Protein AF-A0A3P6QZ61-F1 (afdb_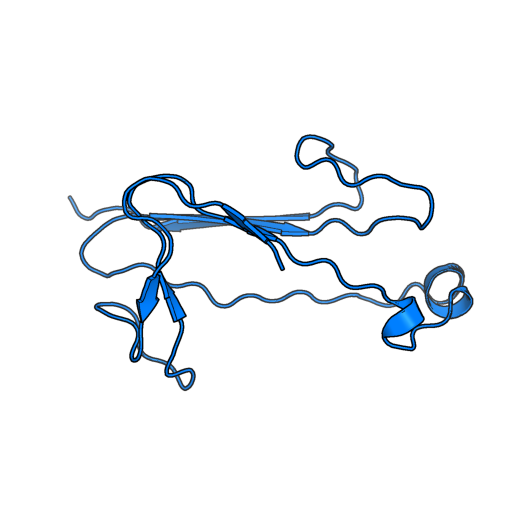monomer)

Solvent-accessible surface area (backbone atoms only — not comparable to full-atom values): 7386 Å² total; per-residue (Å²): 120,49,80,47,63,25,74,88,25,72,43,79,33,74,55,62,71,68,40,90,84,62,96,64,59,58,42,79,43,67,36,98,33,82,50,51,76,48,75,85,81,61,52,59,86,73,69,47,53,67,65,49,58,74,72,66,53,69,90,81,88,84,86,81,90,83,81,57,45,80,89,48,48,48,79,47,78,48,80,46,76,80,76,58,97,88,60,79,94,54,94,86,68,84,53,96,76,44,46,77,50,75,51,76,43,77,55,84,133

Mean predicted aligned error: 3.86 Å

Foldseek 3Di:
DDKDADDVGWDKDQQDPQKDDDPDRIDIDHDPDDIDDDDDDDVVVVVNDPCCCVPVVDDDDDDDDDIDHPQAKDKDKDKDDDDDPPDDDDPPDDDPPIDMDIDIGHHDD

Radius of gyration: 16.89 Å; Cα contacts (8 Å, |Δi|>4): 130; chains: 1; bounding box: 43×29×45 Å

pLDDT: mean 93.49, std 5.98, range [44.03, 97.62]

InterPro domains:
  IPR007397 F-box associated (FBA) domain [PF04300] (3-87)
  IPR007397 F-box associated (FBA) domain [PS51114] (1-109)
  IPR007397 F-box associated (FBA) domain [SM01198] (3-106)
  IPR008979 Galactose-binding-like domain superfamily [SSF49785] (4-89)
  IPR039752 F-box only protein [PTHR12125] (5-108)

Secondary structure (DSSP, 8-state):
-EEE--TT--EEESSPSSS---S---EEEP-SS--EEE----TTTTT--HHIIIII-------------TTS-EEEEEEE----TTPPP-TT---TT-EEEEEEEPPP-

Sequence (109 aa):
MVFRSAGDGIRIEHPPEYCEQTEVPICFATSYQWCSRYFEIDLGKAGVQDWVMDLIRPEITVRERCACREDCGAEYELRVHLMKDDEVFDENVILPRFRVAERSWGQWE

Organism: Cylicostephanus goldi (NCBI:txid71465)

Structure (mmCIF, N/CA/C/O backbone):
data_AF-A0A3P6QZ61-F1
#
_entry.id   AF-A0A3P6QZ61-F1
#
loop_
_atom_site.group_PDB
_atom_site.id
_atom_site.type_symbol
_atom_site.label_atom_id
_atom_site.label_alt_id
_atom_site.label_comp_id
_atom_site.label_asym_id
_atom_site.label_entity_id
_atom_site.label_seq_id
_atom_site.pdbx_PDB_ins_code
_atom_site.Cartn_x
_atom_site.Cartn_y
_atom_site.Cartn_z
_atom_site.occupancy
_atom_site.B_iso_or_equiv
_atom_site.auth_seq_id
_atom_site.auth_comp_id
_atom_site.auth_asym_id
_atom_site.auth_atom_id
_atom_site.pdbx_PDB_model_num
ATOM 1 N N . MET A 1 1 ? -10.662 -6.270 -3.635 1.00 83.31 1 MET A N 1
ATOM 2 C CA . MET A 1 1 ? -9.408 -5.673 -4.143 1.00 83.31 1 MET A CA 1
ATOM 3 C C . MET A 1 1 ? -9.706 -5.008 -5.468 1.00 83.31 1 MET A C 1
ATOM 5 O O . MET A 1 1 ? -10.400 -5.611 -6.276 1.00 83.31 1 MET A O 1
ATOM 9 N N . VAL A 1 2 ? -9.231 -3.783 -5.660 1.00 91.12 2 VAL A N 1
ATOM 10 C CA . VAL A 1 2 ? -9.467 -2.976 -6.862 1.00 91.12 2 VAL A CA 1
ATOM 11 C C . VAL A 1 2 ? -8.116 -2.564 -7.431 1.00 91.12 2 VAL A C 1
ATOM 13 O O . VAL A 1 2 ? -7.246 -2.130 -6.680 1.00 91.12 2 VAL A O 1
ATOM 16 N N . PHE A 1 3 ? -7.943 -2.703 -8.741 1.00 94.31 3 PHE A N 1
ATOM 17 C CA . PHE A 1 3 ? -6.735 -2.287 -9.447 1.00 94.31 3 PHE A CA 1
ATOM 18 C C . PHE A 1 3 ? -7.032 -1.058 -10.296 1.00 94.31 3 PHE A C 1
ATOM 20 O O . PHE A 1 3 ? -8.066 -0.989 -10.961 1.00 94.31 3 PHE A O 1
ATOM 27 N N . ARG A 1 4 ? -6.105 -0.105 -10.294 1.00 95.56 4 ARG A N 1
ATOM 28 C CA . ARG A 1 4 ? -6.095 1.054 -11.182 1.00 95.56 4 ARG A CA 1
ATOM 29 C C . ARG A 1 4 ? -4.787 1.014 -11.955 1.00 95.56 4 ARG A C 1
ATOM 31 O O . ARG A 1 4 ? -3.711 0.992 -11.368 1.00 95.56 4 ARG A O 1
ATOM 38 N N . SER A 1 5 ? -4.898 0.909 -13.268 1.00 95.88 5 SER A N 1
ATOM 39 C CA . SER A 1 5 ? -3.770 0.704 -14.172 1.00 95.88 5 SER A CA 1
ATOM 40 C C . SER A 1 5 ? -3.651 1.899 -15.106 1.00 95.88 5 SER A C 1
ATOM 42 O O . SER A 1 5 ? -4.641 2.293 -15.719 1.00 95.88 5 SER A O 1
ATOM 44 N N . ALA A 1 6 ? -2.447 2.446 -15.214 1.00 96.25 6 ALA A N 1
ATOM 45 C CA . ALA A 1 6 ? -2.063 3.431 -16.217 1.00 96.25 6 ALA A CA 1
ATOM 46 C C . ALA A 1 6 ? -0.874 2.890 -17.031 1.00 96.25 6 ALA A C 1
ATOM 48 O O . ALA A 1 6 ? -0.328 1.835 -16.701 1.00 96.25 6 ALA A O 1
ATOM 49 N N . GLY A 1 7 ? -0.480 3.582 -18.103 1.00 96.88 7 GLY A N 1
ATOM 50 C CA . GLY A 1 7 ? 0.526 3.082 -19.043 1.00 96.88 7 GLY A CA 1
ATOM 51 C C . GLY A 1 7 ? 0.154 1.705 -19.606 1.00 96.88 7 GLY A C 1
ATOM 52 O O . GLY A 1 7 ? -0.990 1.466 -19.988 1.00 96.88 7 GLY A O 1
ATOM 53 N N . ASP A 1 8 ? 1.108 0.781 -19.576 1.00 97.00 8 ASP A N 1
ATOM 54 C CA . ASP A 1 8 ? 0.933 -0.627 -19.956 1.00 97.00 8 ASP A CA 1
ATOM 55 C C . ASP A 1 8 ? 0.177 -1.476 -18.913 1.00 97.00 8 ASP A C 1
ATOM 57 O O . ASP A 1 8 ? -0.031 -2.679 -19.107 1.00 97.00 8 ASP A O 1
ATOM 61 N N . GLY A 1 9 ? -0.223 -0.855 -17.804 1.00 96.56 9 GLY A N 1
ATOM 62 C CA . GLY A 1 9 ? -0.962 -1.462 -16.709 1.00 96.56 9 GLY A CA 1
ATOM 63 C C . GLY A 1 9 ? -0.140 -2.349 -15.783 1.00 96.56 9 GLY A C 1
ATOM 64 O O . GLY A 1 9 ? 1.071 -2.510 -15.928 1.00 96.56 9 GLY A O 1
ATOM 65 N N . ILE A 1 10 ? -0.829 -2.897 -14.781 1.00 96.88 10 ILE A N 1
ATOM 66 C CA . ILE A 1 10 ? -0.231 -3.804 -13.801 1.00 96.88 10 ILE A CA 1
ATOM 67 C C . ILE A 1 10 ? -0.112 -5.200 -14.412 1.00 96.88 10 ILE A C 1
ATOM 69 O O . ILE A 1 10 ? -1.098 -5.756 -14.900 1.00 96.88 10 ILE A O 1
ATOM 73 N N . ARG A 1 11 ? 1.081 -5.790 -14.334 1.00 96.00 11 ARG A N 1
ATOM 74 C CA . ARG A 1 11 ? 1.351 -7.169 -14.760 1.00 96.00 11 ARG A CA 1
ATOM 75 C C . ARG A 1 11 ? 1.712 -8.033 -13.561 1.00 96.00 11 ARG A C 1
ATOM 77 O O . ARG A 1 11 ? 2.182 -7.533 -12.544 1.00 96.00 11 ARG A O 1
ATOM 84 N N . ILE A 1 12 ? 1.468 -9.332 -13.680 1.00 96.69 12 ILE A N 1
ATOM 85 C CA . ILE A 1 12 ? 1.947 -10.322 -12.717 1.00 96.69 12 ILE A CA 1
ATOM 86 C C . ILE A 1 12 ? 3.230 -10.912 -13.290 1.00 96.69 12 ILE A C 1
ATOM 88 O O . ILE A 1 12 ? 3.202 -11.467 -14.387 1.00 96.69 12 ILE A O 1
ATOM 92 N N . GLU A 1 13 ? 4.327 -10.801 -12.552 1.00 96.69 13 GLU A N 1
ATOM 93 C CA . GLU A 1 13 ? 5.612 -11.401 -12.915 1.00 96.69 13 GLU A CA 1
ATOM 94 C C . GLU A 1 13 ? 5.885 -12.604 -12.012 1.00 96.69 13 GLU A C 1
ATOM 96 O O . GLU A 1 13 ? 5.621 -12.557 -10.810 1.00 96.69 13 GLU A O 1
ATOM 101 N N . HIS A 1 14 ? 6.391 -13.694 -12.591 1.00 95.69 14 HIS A N 1
ATOM 102 C CA . HIS A 1 14 ? 6.806 -14.891 -11.862 1.00 95.69 14 HIS A CA 1
ATOM 103 C C . HIS A 1 14 ? 7.970 -15.573 -12.612 1.00 95.69 14 HIS A C 1
ATOM 105 O O . HIS A 1 14 ? 7.717 -16.358 -13.532 1.00 95.69 14 HIS A O 1
ATOM 111 N N . PRO A 1 15 ? 9.239 -15.359 -12.215 1.00 94.69 15 PRO A N 1
ATOM 112 C CA . PRO A 1 15 ? 9.693 -14.548 -11.079 1.00 94.69 15 PRO A CA 1
ATOM 113 C C . PRO A 1 15 ? 9.625 -13.034 -11.351 1.00 94.69 15 PRO A C 1
ATOM 115 O O . PRO A 1 15 ? 9.471 -12.648 -12.509 1.00 94.69 15 PRO A O 1
ATOM 118 N N . PRO A 1 16 ? 9.765 -12.184 -10.314 1.00 95.38 16 PRO A N 1
ATOM 119 C CA . PRO A 1 16 ? 10.009 -10.752 -10.484 1.00 95.38 16 PRO A CA 1
ATOM 120 C C . PRO A 1 16 ? 11.214 -10.490 -11.396 1.00 95.38 16 PRO A C 1
ATOM 122 O O . PRO A 1 16 ? 12.279 -11.088 -11.209 1.00 95.38 16 PRO A O 1
ATOM 125 N N . GLU A 1 17 ? 11.059 -9.607 -12.377 1.00 94.25 17 GLU A N 1
ATOM 126 C CA . GLU A 1 17 ? 12.077 -9.339 -13.390 1.00 94.25 17 GLU A CA 1
ATOM 127 C C . GLU A 1 17 ? 13.004 -8.184 -12.986 1.00 94.25 17 GLU A C 1
ATOM 129 O O . GLU A 1 17 ? 12.552 -7.132 -12.539 1.00 94.25 17 GLU A O 1
ATOM 134 N N . TYR A 1 18 ? 14.313 -8.353 -13.215 1.00 93.06 18 TYR A N 1
ATOM 135 C CA . TYR A 1 18 ? 15.331 -7.295 -13.090 1.00 93.06 18 TYR A CA 1
ATOM 136 C C . TYR A 1 18 ? 15.358 -6.547 -11.744 1.00 93.06 18 TYR A C 1
ATOM 138 O O . TYR A 1 18 ? 15.749 -5.384 -11.694 1.00 93.06 18 TYR A O 1
ATOM 146 N N . CYS A 1 19 ? 14.972 -7.199 -10.648 1.00 91.81 19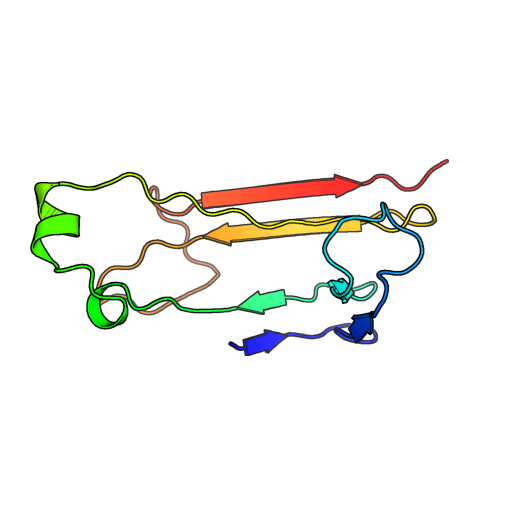 CYS A N 1
ATOM 147 C CA . CYS A 1 19 ? 15.036 -6.645 -9.297 1.00 91.81 19 CYS A CA 1
ATOM 148 C C . CYS A 1 19 ? 15.622 -7.653 -8.296 1.00 91.81 19 CYS A C 1
ATOM 150 O O . CYS A 1 19 ? 15.832 -8.828 -8.623 1.00 91.81 19 CYS A O 1
ATOM 152 N N . GLU A 1 20 ? 15.826 -7.205 -7.052 1.00 88.50 20 GLU A N 1
ATOM 153 C CA . GLU A 1 20 ? 16.245 -8.060 -5.937 1.00 88.50 20 GLU A CA 1
ATOM 154 C C . GLU A 1 20 ? 15.346 -9.302 -5.830 1.00 88.50 20 GLU A C 1
ATOM 156 O O . GLU A 1 20 ? 14.122 -9.203 -5.695 1.00 88.50 20 GLU A O 1
ATOM 161 N N . GLN A 1 21 ? 15.965 -10.480 -5.894 1.00 90.75 21 GLN A N 1
ATOM 162 C CA . GLN A 1 21 ? 15.264 -11.754 -5.779 1.00 90.75 21 GLN A CA 1
ATOM 163 C C . GLN A 1 21 ? 15.066 -12.117 -4.308 1.00 90.75 21 GLN A C 1
ATOM 165 O O . GLN A 1 21 ? 15.988 -12.017 -3.500 1.00 90.75 21 GLN A O 1
ATOM 170 N N . THR A 1 22 ? 13.862 -12.574 -3.968 1.00 90.75 22 THR A N 1
ATOM 171 C CA . THR A 1 22 ? 13.484 -12.934 -2.594 1.00 90.75 22 THR A CA 1
ATOM 172 C C . THR A 1 22 ? 12.829 -14.312 -2.552 1.00 90.75 22 THR A C 1
ATOM 174 O O . THR A 1 22 ? 12.623 -14.952 -3.581 1.00 90.75 22 THR A O 1
ATOM 177 N N . GLU A 1 23 ? 12.455 -14.768 -1.359 1.00 93.88 23 GLU A N 1
ATOM 178 C CA . GLU A 1 23 ? 11.659 -15.979 -1.153 1.00 93.88 23 GLU A CA 1
ATOM 179 C C . GLU A 1 23 ? 10.257 -15.922 -1.790 1.00 93.88 23 GLU A C 1
ATOM 181 O O . GLU A 1 23 ? 9.588 -16.950 -1.888 1.00 93.88 23 GLU A O 1
ATOM 186 N N . VAL A 1 24 ? 9.801 -14.735 -2.209 1.00 93.94 24 VAL A N 1
ATOM 187 C CA . VAL A 1 24 ? 8.498 -14.514 -2.842 1.00 93.94 24 VAL A CA 1
ATOM 188 C C . VAL A 1 24 ? 8.661 -14.571 -4.371 1.00 93.94 24 VAL A C 1
ATOM 190 O O . VAL A 1 24 ? 9.219 -13.640 -4.951 1.00 93.94 24 VAL A O 1
ATOM 193 N N . PRO A 1 25 ? 8.164 -15.624 -5.055 1.00 95.06 25 PRO A N 1
ATOM 194 C CA . PRO A 1 25 ? 8.456 -15.873 -6.470 1.00 95.06 25 PRO A CA 1
ATOM 195 C C . PRO A 1 25 ? 7.502 -15.156 -7.435 1.00 95.06 25 PRO A C 1
ATOM 197 O O . PRO A 1 25 ? 7.502 -15.451 -8.624 1.00 95.06 25 PRO A O 1
ATOM 200 N N . ILE A 1 26 ? 6.646 -14.262 -6.940 1.00 96.62 26 ILE A N 1
ATOM 201 C CA . ILE A 1 26 ? 5.601 -13.599 -7.720 1.00 96.62 26 ILE A CA 1
ATOM 202 C C . ILE A 1 26 ? 5.420 -12.163 -7.240 1.00 96.62 26 ILE A C 1
ATOM 204 O O . ILE A 1 26 ? 5.413 -11.910 -6.034 1.00 96.62 26 ILE A O 1
ATOM 208 N N . CYS A 1 27 ? 5.245 -11.219 -8.158 1.00 95.62 27 CYS A N 1
ATOM 209 C CA . CYS A 1 27 ? 4.956 -9.831 -7.809 1.00 95.62 27 CYS A CA 1
ATOM 210 C C . CYS A 1 27 ? 3.952 -9.187 -8.769 1.00 95.62 27 CYS A C 1
ATOM 212 O O . CYS A 1 27 ? 3.606 -9.738 -9.816 1.00 95.62 27 CYS A O 1
ATOM 214 N N . PHE A 1 28 ? 3.480 -8.001 -8.380 1.00 96.06 28 PHE A N 1
ATOM 215 C CA . PHE A 1 28 ? 2.800 -7.077 -9.275 1.00 96.06 28 PHE A CA 1
ATOM 216 C C . PHE A 1 28 ? 3.814 -6.043 -9.762 1.00 96.06 28 PHE A C 1
ATOM 218 O O . PHE A 1 28 ? 4.370 -5.310 -8.946 1.00 96.06 28 PHE A O 1
ATOM 225 N N . ALA A 1 29 ? 4.020 -5.962 -11.071 1.00 96.06 29 ALA A N 1
ATOM 226 C CA . ALA A 1 29 ? 4.835 -4.934 -11.699 1.00 96.06 29 ALA A CA 1
ATOM 227 C C . ALA A 1 29 ? 3.944 -3.803 -12.219 1.00 96.06 29 ALA A C 1
ATOM 229 O O . ALA A 1 29 ? 2.954 -4.046 -12.914 1.00 96.06 29 ALA A O 1
ATOM 230 N N . THR A 1 30 ? 4.280 -2.567 -11.856 1.00 96.12 30 THR A N 1
ATOM 231 C CA . THR A 1 30 ? 3.601 -1.352 -12.320 1.00 96.12 30 THR A CA 1
ATOM 232 C C . THR A 1 30 ? 4.241 -0.819 -13.598 1.00 96.12 30 THR A C 1
ATOM 234 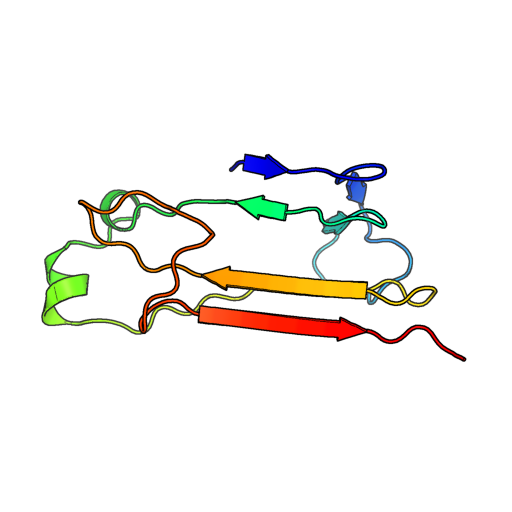O O . THR A 1 30 ? 5.359 -1.184 -13.950 1.00 96.12 30 THR A O 1
ATOM 237 N N . SER A 1 31 ? 3.528 0.057 -14.302 1.00 95.56 31 SER A N 1
ATOM 238 C CA . SER A 1 31 ? 4.020 0.671 -15.536 1.00 95.56 31 SER A CA 1
ATOM 239 C C . SER A 1 31 ? 4.717 2.020 -15.291 1.00 95.56 31 SER A C 1
ATOM 241 O O . SER A 1 31 ? 4.890 2.452 -14.156 1.00 95.56 31 SER A O 1
ATOM 243 N N . TYR A 1 32 ? 5.072 2.718 -16.372 1.00 94.12 32 TYR A N 1
ATOM 244 C CA . TYR A 1 32 ? 5.705 4.045 -16.389 1.00 94.12 32 TYR A CA 1
ATOM 245 C C . TYR A 1 32 ? 4.761 5.200 -15.984 1.00 94.12 32 TYR A C 1
ATOM 247 O O . TYR A 1 32 ? 5.142 6.368 -16.024 1.00 94.12 32 TYR A O 1
ATOM 255 N N . GLN A 1 33 ? 3.512 4.894 -15.624 1.00 96.06 33 GLN A N 1
ATOM 256 C CA . GLN A 1 33 ? 2.533 5.823 -15.056 1.00 96.06 33 GLN A CA 1
ATOM 257 C C . GLN A 1 33 ? 1.945 5.233 -13.772 1.00 96.06 33 GLN A C 1
ATOM 259 O O . GLN A 1 33 ? 1.953 4.014 -13.586 1.00 96.06 33 GLN A O 1
ATOM 264 N N . TRP A 1 34 ? 1.377 6.096 -12.921 1.00 95.94 34 TRP A N 1
ATOM 265 C CA . TRP A 1 34 ? 0.777 5.708 -11.644 1.00 95.94 34 TRP A CA 1
ATOM 266 C C . TRP A 1 34 ? -0.215 4.556 -11.787 1.00 95.94 34 TRP A C 1
ATOM 268 O O . TRP A 1 34 ? -1.297 4.688 -12.359 1.00 95.94 34 TRP A O 1
ATOM 278 N N . CYS A 1 35 ? 0.168 3.428 -11.208 1.00 97.25 35 CYS A N 1
ATOM 279 C CA . CYS A 1 35 ? -0.678 2.269 -11.019 1.00 97.25 35 CYS A CA 1
ATOM 280 C C . CYS A 1 35 ? -0.898 2.091 -9.520 1.00 97.25 35 CYS A C 1
ATOM 282 O O . CYS A 1 35 ? 0.014 2.321 -8.729 1.00 97.25 35 CYS A O 1
ATOM 284 N N . SER A 1 36 ? -2.088 1.664 -9.116 1.00 95.25 36 SER A N 1
ATOM 285 C CA . SER A 1 36 ? -2.381 1.428 -7.707 1.00 95.25 36 SER A CA 1
ATOM 286 C C . SER A 1 36 ? -3.282 0.223 -7.496 1.00 95.25 36 SER A C 1
ATOM 288 O O . SER A 1 36 ? -4.044 -0.212 -8.366 1.00 95.25 36 SER A O 1
ATOM 290 N N . ARG A 1 37 ? -3.170 -0.333 -6.294 1.00 94.38 37 ARG A N 1
ATOM 291 C CA . ARG A 1 37 ? -3.987 -1.431 -5.798 1.00 94.38 37 ARG A CA 1
ATOM 292 C C . ARG A 1 37 ? -4.606 -0.995 -4.483 1.00 94.38 37 ARG A C 1
ATOM 294 O O . ARG A 1 37 ? -3.907 -0.541 -3.588 1.00 94.38 37 ARG A O 1
ATOM 301 N N . TYR A 1 38 ? -5.909 -1.194 -4.361 1.00 92.56 38 TYR A N 1
ATOM 302 C CA . TYR A 1 38 ? -6.666 -0.916 -3.151 1.00 92.56 38 TYR A CA 1
ATOM 303 C C . TYR A 1 38 ? -7.259 -2.204 -2.582 1.00 92.56 38 TYR A C 1
ATOM 305 O O . TYR A 1 38 ? -7.816 -3.040 -3.310 1.00 92.56 38 TYR A O 1
ATOM 313 N N . PHE A 1 39 ? -7.173 -2.361 -1.267 1.00 92.69 39 PHE A N 1
ATOM 314 C CA . PHE A 1 39 ? -7.879 -3.403 -0.539 1.00 92.69 39 PHE A CA 1
ATOM 315 C C . PHE A 1 39 ? -8.397 -2.851 0.787 1.00 92.69 39 PHE A C 1
ATOM 317 O O . PHE A 1 39 ? -7.739 -2.049 1.441 1.00 92.69 39 PHE A O 1
ATOM 324 N N . GLU A 1 40 ? -9.582 -3.311 1.165 1.00 94.00 40 GLU A N 1
ATOM 325 C CA . GLU A 1 40 ? -10.233 -2.980 2.424 1.00 94.00 40 GLU A CA 1
ATOM 326 C C . GLU A 1 40 ? -10.193 -4.215 3.325 1.00 94.00 40 GLU A C 1
ATOM 328 O O . GLU A 1 40 ? -10.413 -5.337 2.854 1.00 94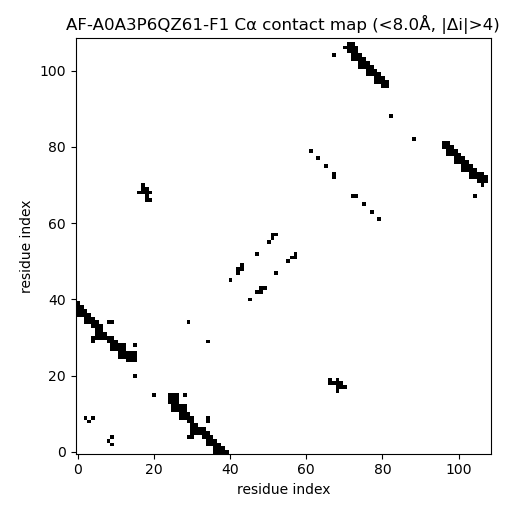.00 40 GLU A O 1
ATOM 333 N N . ILE A 1 41 ? -9.887 -4.008 4.605 1.00 94.75 41 ILE A N 1
ATOM 334 C CA . ILE A 1 41 ? -9.964 -5.044 5.633 1.00 94.75 41 ILE A CA 1
ATOM 335 C C . ILE A 1 41 ? -11.028 -4.617 6.633 1.00 94.75 41 ILE A C 1
ATOM 337 O O . ILE A 1 41 ? -10.845 -3.657 7.374 1.00 94.75 41 ILE A O 1
ATOM 341 N N . ASP A 1 42 ? -12.110 -5.383 6.676 1.00 94.75 42 ASP A N 1
ATOM 342 C CA . ASP A 1 42 ? -13.124 -5.284 7.717 1.00 94.75 42 ASP A CA 1
ATOM 343 C C . ASP A 1 42 ? -12.617 -6.036 8.959 1.00 94.75 42 ASP A C 1
ATOM 345 O O . ASP A 1 42 ? -12.541 -7.270 8.972 1.00 94.75 42 ASP A O 1
ATOM 349 N N . LEU A 1 43 ? -12.200 -5.281 9.981 1.00 95.31 43 LEU A N 1
ATOM 350 C CA . LEU A 1 43 ? -11.618 -5.833 11.207 1.00 95.31 43 LEU A CA 1
ATOM 351 C C . LEU A 1 43 ? -12.630 -6.694 11.983 1.00 95.31 43 LEU A C 1
ATOM 353 O O . LEU A 1 43 ? -12.249 -7.746 12.502 1.00 95.31 43 LEU A O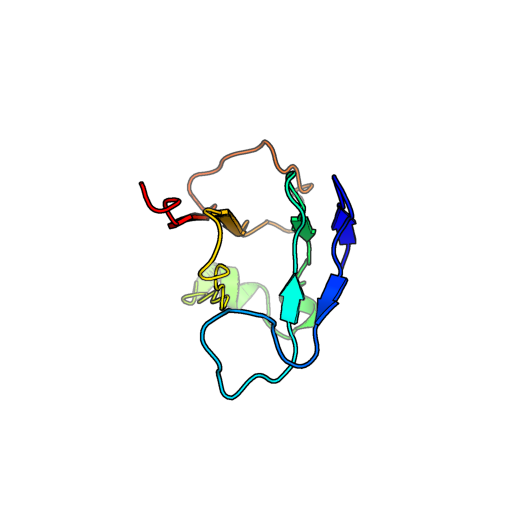 1
ATOM 357 N N . GLY A 1 44 ? -13.912 -6.318 11.981 1.00 94.06 44 GLY A N 1
ATOM 358 C CA . GLY A 1 44 ? -14.992 -7.086 12.604 1.00 94.06 44 GLY A CA 1
ATOM 359 C C . GLY A 1 44 ? -15.174 -8.452 11.948 1.00 94.06 44 GLY A C 1
ATOM 360 O O . GLY A 1 44 ? -15.176 -9.482 12.628 1.00 94.06 44 GLY A O 1
ATOM 361 N N . LYS A 1 45 ? -15.221 -8.494 10.610 1.00 95.44 45 LYS A N 1
ATOM 362 C CA . LYS A 1 45 ? -15.257 -9.754 9.843 1.00 95.44 45 LYS A CA 1
ATOM 363 C C . LYS A 1 45 ? -13.978 -10.576 9.990 1.00 95.44 45 LYS A C 1
ATOM 365 O O . LYS A 1 45 ? -14.038 -11.800 9.890 1.00 95.44 45 LYS A O 1
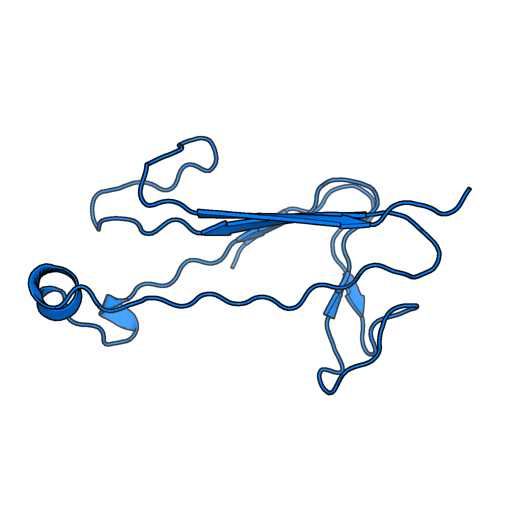ATOM 370 N N . ALA A 1 46 ? -12.839 -9.933 10.247 1.00 95.19 46 ALA A N 1
ATOM 371 C CA . ALA A 1 46 ? -11.587 -10.611 10.579 1.00 95.19 46 ALA A CA 1
ATOM 372 C C . ALA A 1 46 ? -11.555 -11.162 12.023 1.00 95.19 46 ALA A C 1
ATOM 374 O O . ALA A 1 46 ? -10.611 -11.862 12.387 1.00 95.19 46 ALA A O 1
ATOM 375 N N . GLY A 1 47 ? -12.585 -10.887 12.834 1.00 95.81 47 GLY A N 1
ATOM 376 C CA . GLY A 1 47 ? -12.739 -11.393 14.200 1.00 95.81 47 GLY A CA 1
ATOM 377 C C . GLY A 1 47 ? -12.263 -10.437 15.296 1.00 95.81 47 GLY A C 1
ATOM 378 O O . GLY A 1 47 ? -12.236 -10.822 16.466 1.00 95.81 47 GLY A O 1
ATOM 379 N N . VAL A 1 48 ? -11.896 -9.202 14.951 1.00 95.69 48 VAL A N 1
ATOM 380 C CA . VAL A 1 48 ? -11.546 -8.159 15.920 1.00 95.69 48 VAL A CA 1
ATOM 381 C C . VAL A 1 48 ? -12.831 -7.485 16.393 1.00 95.69 48 VAL A C 1
ATOM 383 O O . VAL A 1 48 ? -13.489 -6.789 15.633 1.00 95.69 48 VAL A O 1
ATOM 386 N N . GLN A 1 49 ? -13.198 -7.703 17.653 1.00 95.81 49 GLN A N 1
ATOM 387 C CA . GLN A 1 49 ? -14.405 -7.113 18.240 1.00 95.81 49 GLN A CA 1
ATOM 388 C C . GLN A 1 49 ? -14.219 -5.613 18.518 1.00 95.81 49 GLN A C 1
ATOM 390 O O . GLN A 1 49 ? -13.136 -5.198 18.931 1.00 95.81 49 GLN A O 1
ATOM 395 N N . ASP A 1 50 ? -15.287 -4.826 18.392 1.00 94.81 50 ASP A N 1
ATOM 396 C CA . ASP A 1 50 ? -15.261 -3.356 18.502 1.00 94.81 50 ASP A CA 1
ATOM 397 C C . ASP A 1 50 ? -14.617 -2.866 19.806 1.00 94.81 50 ASP A C 1
ATOM 399 O O . ASP A 1 50 ? -13.749 -1.995 19.798 1.00 94.81 50 ASP A O 1
ATOM 403 N N . TRP A 1 51 ? -14.934 -3.510 20.937 1.00 96.31 51 TRP A N 1
ATOM 404 C CA . TRP A 1 51 ? -14.365 -3.136 22.236 1.00 96.31 51 TRP A CA 1
ATOM 405 C C . TRP A 1 51 ? -12.836 -3.268 22.282 1.00 96.31 51 TRP A C 1
ATOM 407 O O . TRP A 1 51 ? -12.187 -2.548 23.041 1.00 96.31 51 TRP A O 1
ATOM 417 N N . VAL A 1 52 ? -12.237 -4.158 21.483 1.00 96.75 52 VAL A N 1
ATOM 418 C CA . VAL A 1 52 ? -10.775 -4.284 21.383 1.00 96.75 52 VAL A CA 1
ATOM 419 C C . VAL A 1 52 ? -10.204 -3.021 20.747 1.00 96.75 52 VAL A C 1
ATOM 421 O O . VAL A 1 52 ? -9.238 -2.452 21.256 1.00 96.75 52 VAL A O 1
ATOM 424 N N . MET A 1 53 ? -10.825 -2.546 19.669 1.00 94.81 53 MET A N 1
ATOM 425 C CA . MET A 1 53 ? -10.399 -1.327 18.988 1.00 94.81 53 MET A CA 1
ATOM 426 C C . MET A 1 53 ? -10.666 -0.077 19.831 1.00 94.81 53 MET A C 1
ATOM 428 O O . MET A 1 53 ? -9.808 0.801 19.888 1.00 94.81 53 MET A O 1
ATOM 432 N N . ASP A 1 54 ? -11.787 -0.025 20.549 1.00 94.94 54 ASP A N 1
ATOM 433 C CA . ASP A 1 54 ? -12.187 1.151 21.325 1.00 94.94 54 ASP A CA 1
ATOM 434 C C . ASP A 1 54 ? -11.422 1.304 22.646 1.00 94.94 54 ASP A C 1
ATOM 436 O O . ASP A 1 54 ? -10.969 2.410 22.983 1.00 94.94 54 ASP A O 1
ATOM 440 N N . LEU A 1 55 ? -11.275 0.202 23.393 1.00 97.44 55 LEU A N 1
ATOM 441 C CA . LEU A 1 55 ? -10.691 0.186 24.736 1.00 97.44 55 LEU A CA 1
ATOM 442 C C . LEU A 1 55 ? -9.198 -0.135 24.715 1.00 97.44 55 LEU A C 1
ATOM 444 O O . LEU A 1 55 ? -8.414 0.582 25.333 1.00 97.44 55 LEU A O 1
ATOM 448 N N . ILE A 1 56 ? -8.807 -1.217 24.036 1.00 97.62 56 ILE A N 1
ATOM 449 C CA . ILE A 1 56 ? -7.422 -1.710 24.065 1.00 97.62 56 ILE A CA 1
ATOM 450 C C . ILE A 1 56 ? -6.541 -0.916 23.103 1.00 97.62 56 ILE A C 1
ATOM 452 O O . ILE A 1 56 ? -5.392 -0.637 23.438 1.00 97.62 56 ILE A O 1
ATOM 456 N N . ARG A 1 57 ? -7.084 -0.521 21.940 1.00 95.25 57 ARG A N 1
ATOM 457 C CA . ARG A 1 57 ? -6.383 0.251 20.896 1.00 95.25 57 ARG A CA 1
ATOM 458 C C . ARG A 1 57 ? -5.024 -0.373 20.547 1.00 95.25 57 ARG A C 1
ATOM 460 O O . ARG A 1 57 ? -3.988 0.270 20.733 1.00 95.25 57 ARG A O 1
ATOM 467 N N . PRO A 1 58 ? -5.013 -1.641 20.097 1.00 95.56 58 PRO A N 1
ATOM 468 C CA . PRO A 1 58 ? -3.771 -2.347 19.825 1.00 95.56 58 PRO A CA 1
ATOM 469 C C . PRO A 1 58 ? -2.979 -1.672 18.702 1.00 95.56 58 PRO A C 1
ATOM 471 O O . PRO A 1 58 ? -3.530 -0.977 17.846 1.00 95.56 58 PRO A O 1
ATOM 474 N N . GLU A 1 59 ? -1.673 -1.923 18.681 1.00 95.69 59 GLU A N 1
ATOM 475 C CA . GLU A 1 59 ? -0.843 -1.543 17.545 1.00 95.69 59 GLU A CA 1
ATOM 476 C C . GLU A 1 59 ? -1.277 -2.327 16.297 1.00 95.69 59 GLU A C 1
ATOM 478 O O . GLU A 1 59 ? -1.339 -3.557 16.308 1.00 95.69 59 GLU A O 1
ATOM 483 N N . ILE A 1 60 ? -1.553 -1.607 15.209 1.00 95.75 60 ILE A N 1
ATOM 484 C CA . ILE A 1 60 ? -1.787 -2.197 13.890 1.00 95.75 60 ILE A CA 1
ATOM 485 C C . ILE A 1 60 ? -0.520 -2.006 13.063 1.00 95.75 60 ILE A C 1
ATOM 487 O O . ILE A 1 60 ? -0.176 -0.885 12.685 1.00 95.75 60 ILE A O 1
ATOM 491 N N . THR A 1 61 ? 0.159 -3.105 12.744 1.00 96.38 61 THR A N 1
ATOM 492 C CA . THR A 1 61 ? 1.340 -3.077 11.882 1.00 96.38 61 THR A CA 1
ATOM 493 C C . THR A 1 61 ? 0.972 -3.445 10.446 1.00 96.38 61 THR A C 1
ATOM 495 O O . THR A 1 61 ? 0.518 -4.557 10.182 1.00 96.38 61 THR A O 1
ATOM 498 N N . VAL A 1 62 ? 1.245 -2.542 9.503 1.00 96.31 62 VAL A N 1
ATOM 499 C CA . VAL A 1 62 ? 1.104 -2.787 8.059 1.00 96.31 62 VAL A CA 1
ATOM 500 C C . VAL A 1 62 ? 2.491 -2.840 7.428 1.00 96.31 62 VAL A C 1
ATOM 502 O O . VAL A 1 62 ? 3.342 -2.003 7.721 1.00 96.31 62 VAL A O 1
ATOM 505 N N . ARG A 1 63 ? 2.736 -3.845 6.582 1.00 94.50 63 ARG A N 1
ATOM 506 C CA . ARG A 1 63 ? 3.993 -4.020 5.846 1.00 94.50 63 ARG A CA 1
ATOM 507 C C . ARG A 1 63 ? 3.681 -4.387 4.4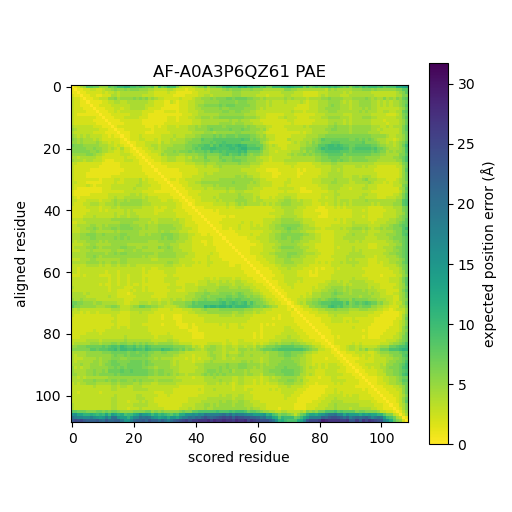05 1.00 94.50 63 ARG A C 1
ATOM 509 O O . ARG A 1 63 ? 2.820 -5.228 4.161 1.00 94.50 63 ARG A O 1
ATOM 516 N N . GLU A 1 64 ? 4.421 -3.801 3.479 1.00 93.44 64 GLU A N 1
ATOM 517 C CA . GLU A 1 64 ? 4.421 -4.186 2.073 1.00 93.44 64 GLU A CA 1
ATOM 518 C C . GLU A 1 64 ? 5.873 -4.295 1.611 1.00 93.44 64 GLU A C 1
ATOM 520 O O . GLU A 1 64 ? 6.738 -3.531 2.049 1.00 93.44 64 GLU A O 1
ATOM 525 N N . ARG A 1 65 ? 6.152 -5.298 0.778 1.00 92.19 65 ARG A N 1
ATOM 526 C CA . ARG A 1 65 ? 7.463 -5.476 0.159 1.00 92.19 65 ARG A CA 1
ATOM 527 C C . ARG A 1 65 ? 7.394 -4.861 -1.233 1.00 92.19 65 ARG A C 1
ATOM 529 O O . ARG A 1 65 ? 6.567 -5.277 -2.038 1.00 92.19 65 ARG A O 1
ATOM 536 N N . CYS A 1 66 ? 8.272 -3.903 -1.506 1.00 92.56 66 CYS A N 1
ATOM 537 C CA . CYS A 1 66 ? 8.400 -3.255 -2.806 1.00 92.56 66 CYS A CA 1
ATOM 538 C C . CYS A 1 66 ? 9.868 -3.240 -3.250 1.00 92.56 66 CYS A C 1
ATOM 540 O O . CYS A 1 66 ? 10.782 -3.084 -2.432 1.00 92.56 66 CYS A O 1
ATOM 542 N N . ALA A 1 67 ? 10.077 -3.413 -4.552 1.00 92.31 67 ALA A N 1
ATOM 543 C CA . ALA A 1 67 ? 11.375 -3.352 -5.206 1.00 92.31 67 ALA A CA 1
ATOM 544 C C . ALA A 1 67 ? 11.242 -2.541 -6.499 1.00 92.31 67 ALA A C 1
ATOM 546 O O . ALA A 1 67 ? 10.163 -2.483 -7.088 1.00 92.31 67 ALA A O 1
ATOM 547 N N . CYS A 1 68 ? 12.340 -1.924 -6.918 1.00 93.06 68 CYS A N 1
ATOM 548 C CA . CYS A 1 68 ? 12.465 -1.286 -8.221 1.00 93.06 68 CYS A CA 1
ATOM 549 C C . CYS A 1 68 ? 13.344 -2.164 -9.108 1.00 93.06 68 CYS A C 1
ATOM 551 O O . CYS A 1 68 ? 14.197 -2.896 -8.593 1.00 93.06 68 CYS A O 1
ATOM 553 N N . ARG A 1 69 ? 13.138 -2.083 -10.423 1.00 92.25 69 ARG A N 1
ATOM 554 C CA . ARG A 1 69 ? 14.088 -2.662 -11.367 1.00 92.25 69 ARG A CA 1
ATOM 555 C C . ARG A 1 69 ? 15.427 -1.930 -11.277 1.00 92.25 69 ARG A C 1
ATOM 557 O O . ARG A 1 69 ? 15.482 -0.763 -10.895 1.00 92.25 69 ARG A O 1
ATOM 564 N N . GLU A 1 70 ? 16.507 -2.622 -11.610 1.00 89.62 70 GLU A N 1
ATOM 565 C CA . GLU A 1 70 ? 17.866 -2.070 -11.556 1.00 89.62 70 GLU A CA 1
ATOM 566 C C . GLU A 1 70 ? 18.176 -1.115 -12.722 1.00 89.62 70 GLU A C 1
ATOM 568 O O . GLU A 1 70 ? 19.143 -0.356 -12.654 1.00 89.62 70 GLU A O 1
ATOM 573 N N . ASP A 1 71 ? 17.368 -1.141 -13.785 1.00 90.56 71 ASP A N 1
ATOM 574 C CA . ASP A 1 71 ? 17.581 -0.421 -15.044 1.00 90.56 71 ASP A CA 1
ATOM 575 C C . ASP A 1 71 ? 16.769 0.880 -15.183 1.00 90.56 71 ASP A C 1
ATOM 577 O O . ASP A 1 71 ? 16.963 1.624 -16.147 1.00 90.56 71 ASP A O 1
ATOM 581 N N . CYS A 1 72 ? 15.893 1.204 -14.228 1.00 89.38 72 CYS A N 1
ATOM 582 C CA . CYS A 1 72 ? 15.127 2.448 -14.222 1.00 89.38 72 CYS A CA 1
ATOM 583 C C . CYS A 1 72 ? 14.872 2.964 -12.801 1.00 89.38 72 CYS A C 1
ATOM 585 O O . CYS A 1 72 ? 14.900 2.206 -11.837 1.00 89.38 72 CYS A O 1
ATOM 587 N N . GLY A 1 73 ? 14.592 4.263 -12.675 1.00 93.44 73 GLY A N 1
ATOM 588 C CA . GLY A 1 73 ? 14.064 4.822 -11.431 1.00 93.44 73 GLY A CA 1
ATOM 589 C C . GLY A 1 73 ? 12.580 4.496 -11.241 1.00 93.44 73 GLY A C 1
ATOM 590 O O . GLY A 1 73 ? 11.884 4.151 -12.200 1.00 93.44 73 GLY A O 1
ATOM 591 N N . ALA A 1 74 ? 12.082 4.635 -10.015 1.00 94.31 74 ALA A N 1
ATOM 592 C CA . ALA A 1 74 ? 10.667 4.461 -9.697 1.00 94.31 74 ALA A CA 1
ATOM 593 C C . ALA A 1 74 ? 10.256 5.268 -8.465 1.00 94.31 74 ALA A C 1
ATOM 595 O O . ALA A 1 74 ? 11.070 5.556 -7.589 1.00 94.31 74 ALA A O 1
ATOM 596 N N . GLU A 1 75 ? 8.961 5.552 -8.380 1.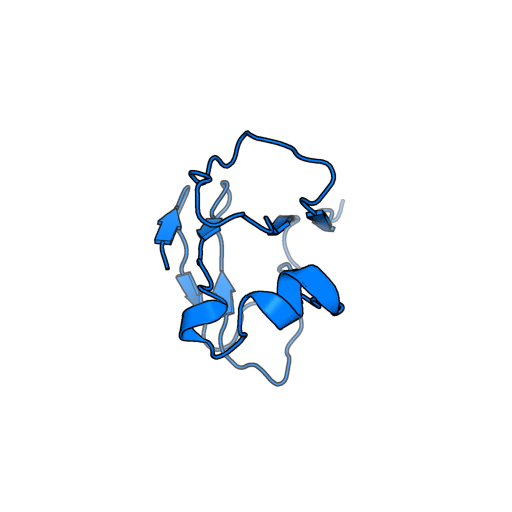00 96.12 75 GLU A N 1
ATOM 597 C CA . GLU A 1 75 ? 8.313 6.145 -7.215 1.00 96.12 75 GLU A CA 1
ATOM 598 C C . GLU A 1 75 ? 7.269 5.172 -6.674 1.00 96.12 75 GLU A C 1
ATOM 600 O O . GLU A 1 75 ? 6.529 4.540 -7.431 1.00 96.12 75 GLU A O 1
ATOM 605 N N . TYR A 1 76 ? 7.212 5.048 -5.355 1.00 96.00 76 TYR A N 1
ATOM 606 C CA . TYR A 1 76 ? 6.294 4.164 -4.661 1.00 96.00 76 TYR A CA 1
ATOM 607 C C . TYR A 1 76 ? 5.636 4.881 -3.494 1.00 96.00 76 TYR A C 1
ATOM 609 O O . TYR A 1 76 ? 6.290 5.586 -2.725 1.00 96.00 76 TYR A O 1
ATOM 617 N N . GLU A 1 77 ? 4.345 4.615 -3.324 1.00 96.44 77 GLU A N 1
ATOM 618 C CA . GLU A 1 77 ? 3.533 5.156 -2.247 1.00 96.44 77 GLU A CA 1
ATOM 619 C C . GLU A 1 77 ? 2.628 4.058 -1.668 1.00 96.44 77 GLU A C 1
ATOM 621 O O . GLU A 1 77 ? 1.912 3.370 -2.397 1.00 96.44 77 GLU A O 1
ATOM 626 N N . LEU A 1 78 ? 2.637 3.920 -0.342 1.00 96.12 78 LEU A N 1
ATOM 627 C CA . LEU A 1 78 ? 1.698 3.112 0.431 1.00 96.12 78 LEU A CA 1
ATOM 628 C C . LEU A 1 78 ? 0.862 4.030 1.324 1.00 96.12 78 LEU A C 1
ATOM 630 O O . LEU A 1 78 ? 1.383 4.623 2.271 1.00 96.12 78 LEU A O 1
ATOM 634 N N . ARG A 1 79 ? -0.447 4.090 1.068 1.00 95.62 79 ARG A N 1
ATOM 635 C CA . ARG A 1 79 ? -1.424 4.788 1.917 1.00 95.62 79 ARG A CA 1
ATOM 636 C C . ARG A 1 79 ? -2.193 3.799 2.785 1.00 95.62 79 ARG A C 1
ATOM 638 O O . ARG A 1 79 ? -2.724 2.809 2.288 1.00 95.62 79 ARG A O 1
ATOM 645 N N . VAL A 1 80 ? -2.288 4.088 4.081 1.00 96.38 80 VAL A N 1
ATOM 646 C CA . VAL A 1 80 ? -3.013 3.270 5.064 1.00 96.38 80 VAL A CA 1
ATOM 647 C C . VAL A 1 80 ? -3.994 4.144 5.830 1.00 96.38 80 VAL A C 1
ATOM 649 O O . VAL A 1 80 ? -3.600 5.073 6.541 1.00 96.38 80 VAL A O 1
ATOM 652 N N . HIS A 1 81 ? -5.283 3.846 5.680 1.00 96.06 81 HIS A N 1
ATOM 653 C CA . HIS A 1 81 ? -6.370 4.603 6.289 1.00 96.06 81 HIS A CA 1
ATOM 654 C C . HIS A 1 81 ? -7.101 3.721 7.311 1.00 96.06 81 HIS A C 1
ATOM 656 O O . HIS A 1 81 ? -7.778 2.768 6.938 1.00 96.06 81 HIS A O 1
ATOM 662 N N . LEU A 1 82 ? -6.958 4.027 8.607 1.00 95.69 82 LEU A N 1
ATOM 663 C CA . LEU A 1 82 ? -7.776 3.408 9.655 1.00 95.69 82 LEU A CA 1
ATOM 664 C C . LEU A 1 82 ? -9.127 4.127 9.711 1.00 95.69 82 LEU A C 1
ATOM 666 O O . LEU A 1 82 ? -9.199 5.252 10.206 1.00 95.69 82 LEU A O 1
ATOM 670 N N . MET A 1 83 ? -10.165 3.503 9.168 1.00 95.31 83 MET A N 1
ATOM 671 C CA . MET A 1 83 ? -11.506 4.080 9.037 1.00 95.31 83 MET A CA 1
ATOM 672 C C . MET A 1 83 ? -12.379 3.748 10.252 1.00 95.31 83 MET A C 1
ATOM 674 O O . MET A 1 83 ? -12.138 2.754 10.936 1.00 95.31 83 MET A O 1
ATOM 678 N N . LYS A 1 84 ? -13.380 4.587 10.515 1.00 93.12 84 LYS A N 1
ATOM 679 C CA . LYS A 1 84 ? -14.521 4.250 11.376 1.00 93.12 84 LYS A CA 1
ATOM 680 C C . LYS A 1 84 ? -15.651 3.652 10.539 1.00 93.12 84 LYS A C 1
ATOM 682 O O . LYS A 1 84 ? -15.708 3.883 9.335 1.00 93.12 84 LYS A O 1
ATOM 687 N N . ASP A 1 85 ? -16.575 2.965 11.197 1.00 89.94 85 ASP A N 1
ATOM 688 C CA . ASP A 1 85 ? -17.686 2.253 10.552 1.00 89.94 85 ASP A CA 1
ATOM 689 C C . ASP A 1 85 ? -18.605 3.146 9.705 1.00 89.94 85 ASP A C 1
ATOM 691 O O . ASP A 1 85 ? -19.195 2.685 8.731 1.00 89.94 85 ASP A O 1
ATOM 695 N N . ASP A 1 86 ? -18.746 4.422 10.069 1.00 91.19 86 ASP A N 1
ATOM 696 C CA . ASP A 1 86 ? -19.618 5.389 9.399 1.00 91.19 86 ASP A CA 1
ATOM 697 C C . ASP A 1 86 ? -18.902 6.244 8.341 1.00 91.19 86 ASP A C 1
ATOM 699 O O . ASP A 1 86 ? -19.525 7.087 7.690 1.00 91.19 86 ASP A O 1
ATOM 703 N N . GLU A 1 87 ? -17.599 6.045 8.147 1.00 93.81 87 GLU A N 1
ATOM 704 C CA . GLU A 1 87 ? -16.808 6.835 7.212 1.00 93.81 87 GLU A CA 1
ATOM 705 C C . GLU A 1 87 ? -16.782 6.216 5.812 1.00 93.81 87 GLU A C 1
ATOM 707 O O . GLU A 1 87 ? -16.561 5.022 5.620 1.00 93.81 87 GLU A O 1
ATOM 712 N N . VAL A 1 88 ? -16.927 7.070 4.797 1.00 92.00 88 VAL A N 1
ATOM 713 C CA . VAL A 1 88 ? -16.742 6.683 3.396 1.00 92.00 88 VAL A CA 1
ATOM 714 C C . VAL A 1 88 ? -15.279 6.886 3.014 1.00 92.00 88 VAL A C 1
ATOM 716 O O . VAL A 1 88 ? -14.697 7.934 3.294 1.00 92.00 88 VAL A O 1
ATOM 719 N N . PHE A 1 89 ? -14.680 5.888 2.363 1.00 91.25 89 PHE A N 1
ATOM 720 C CA . PHE A 1 89 ? -13.313 5.998 1.863 1.00 91.25 89 PHE A CA 1
ATOM 721 C C . PHE A 1 89 ? -13.199 7.074 0.773 1.00 91.25 89 PHE A C 1
ATOM 723 O O . PHE A 1 89 ? -13.864 7.000 -0.260 1.00 91.25 89 PHE A O 1
ATOM 730 N N . ASP A 1 90 ? -12.299 8.032 0.993 1.00 91.31 90 ASP A N 1
ATOM 731 C CA . ASP A 1 90 ? -11.854 9.024 0.014 1.00 91.31 90 ASP A CA 1
ATOM 732 C C . ASP A 1 90 ? -10.322 9.097 0.058 1.00 91.31 90 ASP A C 1
ATOM 734 O O . ASP A 1 90 ? -9.717 9.321 1.109 1.00 91.31 90 ASP A O 1
ATOM 738 N N . GLU A 1 91 ? -9.689 8.886 -1.093 1.00 87.75 91 GLU A N 1
ATOM 739 C CA . GLU A 1 91 ? -8.231 8.867 -1.236 1.00 87.75 91 GLU A CA 1
ATOM 740 C C . GLU A 1 91 ? -7.577 10.247 -1.076 1.00 87.75 91 GLU A C 1
ATOM 742 O O . GLU A 1 91 ? -6.367 10.326 -0.855 1.00 87.75 91 GLU A O 1
ATOM 747 N N . ASN A 1 92 ? -8.364 11.322 -1.180 1.00 89.94 92 ASN A N 1
ATOM 748 C CA . ASN A 1 92 ? -7.895 12.704 -1.078 1.00 89.94 92 ASN A CA 1
ATOM 749 C C . ASN A 1 92 ? -7.999 13.259 0.348 1.00 89.94 92 ASN A C 1
ATOM 751 O O . ASN A 1 92 ? -7.468 14.332 0.639 1.00 89.94 92 ASN A O 1
ATOM 755 N N . VAL A 1 93 ? -8.686 12.549 1.247 1.00 92.50 93 VAL A N 1
ATOM 756 C CA . VAL A 1 93 ? -8.862 12.969 2.637 1.00 92.50 93 VAL A CA 1
ATOM 757 C C . VAL A 1 93 ? -7.644 12.563 3.458 1.00 92.50 93 VAL A C 1
ATOM 759 O O . VAL A 1 93 ? -7.274 11.393 3.520 1.00 92.50 93 VAL A O 1
ATOM 762 N N . ILE A 1 94 ? -7.049 13.537 4.149 1.00 91.62 94 ILE A N 1
ATOM 763 C CA . ILE A 1 94 ? -5.909 13.326 5.044 1.00 91.62 94 ILE A CA 1
ATOM 764 C C . ILE A 1 94 ? -6.362 13.576 6.478 1.00 91.62 94 ILE A C 1
ATOM 766 O O . ILE A 1 94 ? -6.794 14.675 6.827 1.00 91.62 94 ILE A O 1
ATOM 770 N N . LEU A 1 95 ? -6.240 12.554 7.324 1.00 94.75 95 LEU A N 1
ATOM 771 C CA . LEU A 1 95 ? -6.577 12.631 8.743 1.00 94.75 95 LEU A CA 1
ATOM 772 C C . LEU A 1 95 ? -5.358 12.265 9.595 1.00 94.75 95 LEU A C 1
ATOM 774 O O . LEU A 1 95 ? -4.553 11.438 9.172 1.00 94.75 95 LEU A O 1
ATOM 778 N N . PRO A 1 96 ? -5.229 12.787 10.831 1.00 94.50 96 PRO A N 1
ATOM 779 C CA . PRO A 1 96 ? -4.062 12.523 11.681 1.00 94.50 96 PRO A CA 1
ATOM 780 C C . PRO A 1 96 ? -3.792 11.044 11.993 1.00 94.50 96 PRO A C 1
ATOM 782 O O . PRO A 1 96 ? -2.698 10.698 12.433 1.00 94.50 96 PRO A O 1
ATOM 785 N N . ARG A 1 97 ? -4.779 10.159 11.801 1.00 93.56 97 ARG A N 1
ATOM 786 C CA . ARG A 1 97 ? -4.647 8.703 11.977 1.00 93.56 97 ARG A CA 1
ATOM 787 C C . ARG A 1 97 ? -4.231 7.960 10.703 1.00 93.56 97 ARG A C 1
ATOM 789 O O . ARG A 1 97 ? -3.862 6.796 10.791 1.00 93.56 97 ARG A O 1
ATOM 796 N N . PHE A 1 98 ? -4.286 8.611 9.542 1.00 96.25 98 PHE A N 1
ATOM 797 C CA . PHE A 1 98 ? -3.843 8.025 8.281 1.00 96.25 98 PHE A CA 1
ATOM 798 C C . PHE A 1 98 ? -2.323 8.086 8.183 1.00 96.25 98 PHE A C 1
ATOM 800 O O . PHE A 1 98 ? -1.672 8.947 8.784 1.00 96.25 98 PHE A O 1
ATOM 807 N N . ARG A 1 99 ? -1.741 7.120 7.481 1.00 96.12 99 ARG A N 1
ATOM 808 C CA . ARG A 1 99 ? -0.295 6.993 7.307 1.00 96.12 99 ARG A CA 1
ATOM 809 C C . ARG A 1 99 ? 0.021 6.881 5.828 1.00 96.12 99 ARG A C 1
ATOM 811 O O . ARG A 1 99 ? -0.708 6.222 5.090 1.00 96.12 99 ARG A O 1
ATOM 818 N N . VAL A 1 100 ? 1.119 7.510 5.434 1.00 95.25 100 VAL A N 1
ATOM 819 C CA . VAL A 1 100 ? 1.698 7.401 4.099 1.00 95.25 100 VAL A CA 1
ATOM 820 C C . VAL A 1 100 ? 3.156 7.001 4.274 1.00 95.25 100 VAL A C 1
ATOM 822 O O . VAL A 1 100 ? 3.843 7.539 5.146 1.00 95.25 100 VAL A O 1
ATOM 825 N N . ALA A 1 101 ? 3.600 6.024 3.495 1.00 95.94 101 ALA A N 1
ATOM 826 C CA . ALA A 1 101 ? 4.998 5.649 3.376 1.00 95.94 101 ALA A CA 1
ATOM 827 C C . ALA A 1 101 ? 5.399 5.760 1.908 1.00 95.94 101 ALA A C 1
ATOM 829 O O . ALA A 1 101 ? 4.728 5.208 1.040 1.00 95.94 101 ALA A O 1
ATOM 830 N N . GLU A 1 102 ? 6.492 6.463 1.650 1.00 96.25 102 GLU A N 1
ATOM 831 C CA . GLU A 1 102 ? 6.989 6.730 0.305 1.00 96.25 102 GLU A CA 1
ATOM 832 C C . GLU A 1 102 ? 8.382 6.133 0.142 1.00 96.25 102 GLU A C 1
ATOM 834 O O . GLU A 1 102 ? 9.151 6.017 1.105 1.00 96.25 102 GLU A O 1
ATOM 839 N N . ARG A 1 103 ? 8.705 5.739 -1.086 1.00 95.38 103 ARG A N 1
ATOM 840 C CA . ARG A 1 103 ? 10.046 5.303 -1.455 1.00 95.38 103 ARG A CA 1
ATOM 841 C C . ARG A 1 103 ? 10.334 5.692 -2.895 1.00 95.38 103 ARG A C 1
ATOM 843 O O . ARG A 1 103 ? 9.529 5.418 -3.778 1.00 95.38 103 ARG A O 1
ATOM 850 N N . SER A 1 104 ? 11.514 6.254 -3.105 1.00 95.25 104 SER A N 1
ATOM 851 C CA . SER A 1 104 ? 12.000 6.677 -4.414 1.00 95.25 104 SER A CA 1
ATOM 852 C C . SER A 1 104 ? 13.283 5.926 -4.742 1.00 95.25 104 SER A C 1
ATOM 854 O O . SER A 1 104 ? 14.147 5.739 -3.878 1.00 95.25 104 SER A O 1
ATOM 856 N N . TRP A 1 105 ? 13.417 5.511 -5.994 1.00 94.25 105 TRP A N 1
ATOM 857 C CA . TRP A 1 105 ? 14.644 4.968 -6.561 1.00 94.25 105 TRP A CA 1
ATOM 858 C C . TRP A 1 105 ? 15.067 5.881 -7.701 1.00 94.25 105 TRP A C 1
ATOM 860 O O . TRP A 1 105 ? 14.325 6.066 -8.664 1.00 94.25 105 TRP A O 1
ATOM 870 N N . GLY A 1 106 ? 16.256 6.469 -7.577 1.00 89.69 106 GLY A N 1
ATOM 871 C CA . GLY A 1 106 ? 16.82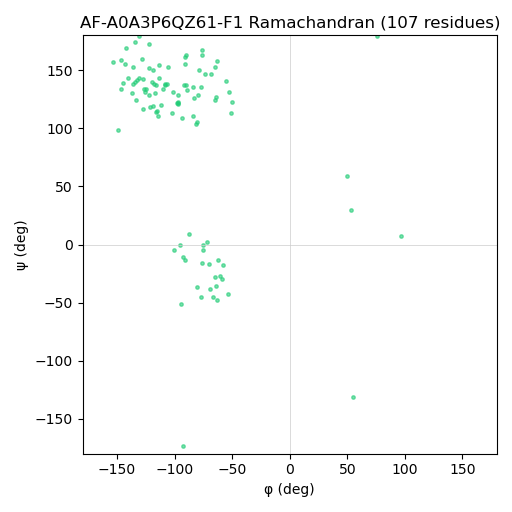9 7.285 -8.640 1.00 89.69 106 GLY A CA 1
ATOM 872 C C . GLY A 1 106 ? 17.205 6.430 -9.846 1.00 89.69 106 GLY A C 1
ATOM 873 O O . GLY A 1 106 ? 17.627 5.285 -9.698 1.00 89.69 106 GLY A O 1
ATOM 874 N N . GLN A 1 107 ? 17.075 7.004 -11.038 1.00 79.62 107 GLN A N 1
ATOM 875 C CA . GLN A 1 107 ? 17.707 6.465 -12.236 1.00 79.62 107 GLN A CA 1
ATOM 876 C C . GLN A 1 107 ? 19.197 6.842 -12.202 1.00 79.62 107 GLN A C 1
ATOM 878 O O . GLN A 1 107 ? 19.524 7.973 -11.845 1.00 79.62 107 GLN A O 1
ATOM 883 N N . TRP A 1 108 ? 20.093 5.904 -12.525 1.00 69.69 108 TRP A N 1
ATOM 884 C CA . TRP A 1 108 ? 21.531 6.179 -12.648 1.00 69.69 108 TRP A CA 1
ATOM 885 C C . TRP A 1 108 ? 21.780 7.328 -13.648 1.00 69.69 108 TRP A C 1
ATOM 887 O O . TRP A 1 108 ? 21.090 7.390 -14.669 1.00 69.69 108 TRP A O 1
ATOM 897 N N . GLU A 1 109 ? 22.742 8.216 -13.360 1.00 44.03 109 GLU A N 1
ATOM 898 C CA . GLU A 1 109 ? 23.318 9.131 -14.368 1.00 44.03 109 GLU A CA 1
ATOM 899 C C . GLU A 1 109 ? 24.191 8.372 -15.376 1.00 44.03 109 GLU A C 1
ATOM 901 O O . GLU A 1 109 ? 24.928 7.450 -14.947 1.00 44.03 109 GLU A O 1
#